Protein AF-A0A7C4MV35-F1 (afdb_monomer)

Sequence (93 aa):
MARERESLCHQISATKVEIRRVLNTIFPELESMCNPFTKVMLHFIQRFPSARLVSVAKPNSIAKTLKEKPCSCRIRFTPAELINISEKIGDDH

Nearest PDB structures (foldseek):
  2nrx-assembly2_B  TM=5.228E-01  e=2.480E+00  Thermotoga maritima
  2qnc-assembly1_B  TM=2.605E-01  e=8.244E+00  Tequatrovirus T4

Secondary structure (DSSP, 8-state):
-HHHHHHHHHHHHHHHHHHHHHHHHH-HHHHHHS-TTSHHHHHHHHH--SHHHHHTS-HHHHHHHHHSS--SS---S-HHHHHHHHHTTSS--

pLDDT: mean 75.69, std 12.51, range [41.94, 93.0]

Solvent-accessible surface area (backbone atoms only — not comparable to full-atom values): 5532 Å² total; per-residue (Å²): 109,70,68,57,53,49,53,49,53,49,53,52,50,54,51,51,52,51,54,48,54,53,40,50,73,52,31,47,68,54,60,78,76,40,71,64,84,40,76,46,40,44,54,38,39,74,75,40,75,33,44,68,54,49,49,77,42,56,56,67,57,54,46,45,53,63,61,76,39,92,61,96,63,85,78,88,72,54,55,67,57,59,35,53,59,58,54,65,69,79,79,70,132

Radius of gyration: 15.41 Å; Cα contacts (8 Å, |Δi|>4): 57; chains: 1; bounding box: 47×21×43 Å

Structure (mmCIF, N/CA/C/O backbone):
data_AF-A0A7C4MV35-F1
#
_entry.id   AF-A0A7C4MV35-F1
#
loop_
_atom_site.group_PDB
_atom_site.id
_atom_site.type_symbol
_atom_site.label_atom_id
_atom_site.label_alt_id
_atom_site.label_comp_id
_atom_site.label_asym_id
_atom_site.label_entity_id
_atom_site.label_seq_id
_atom_site.pdbx_PDB_ins_code
_atom_site.Cartn_x
_atom_site.Cartn_y
_atom_site.Cartn_z
_atom_site.occupancy
_atom_site.B_iso_or_equiv
_atom_site.auth_seq_id
_atom_site.auth_comp_id
_atom_site.auth_asym_id
_atom_site.auth_atom_id
_atom_site.pdbx_PDB_model_num
ATOM 1 N N . MET A 1 1 ? 18.354 -5.969 -25.597 1.00 65.88 1 MET A N 1
ATOM 2 C CA . MET A 1 1 ? 18.322 -5.020 -24.459 1.00 65.88 1 MET A CA 1
ATOM 3 C C . MET A 1 1 ? 17.200 -3.985 -24.520 1.00 65.88 1 MET A C 1
ATOM 5 O O . MET A 1 1 ? 16.465 -3.883 -23.548 1.00 65.88 1 MET A O 1
ATOM 9 N N . ALA A 1 2 ? 17.024 -3.208 -25.601 1.00 85.75 2 ALA A N 1
ATOM 10 C CA . ALA A 1 2 ? 15.917 -2.234 -25.674 1.00 85.75 2 ALA A CA 1
ATOM 11 C C . ALA A 1 2 ? 14.528 -2.908 -25.666 1.00 85.75 2 ALA A C 1
ATOM 13 O O . ALA A 1 2 ? 13.677 -2.542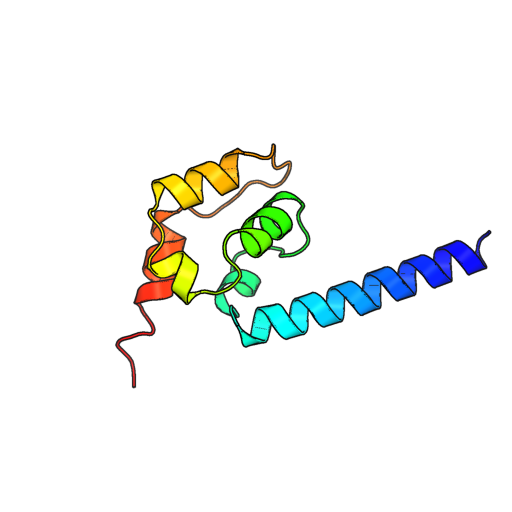 -24.864 1.00 85.75 2 ALA A O 1
ATOM 14 N N . ARG A 1 3 ? 14.351 -3.968 -26.467 1.00 85.19 3 ARG A N 1
ATOM 15 C CA . ARG A 1 3 ? 13.107 -4.758 -26.536 1.00 85.19 3 ARG A CA 1
ATOM 16 C C . ARG A 1 3 ? 12.736 -5.436 -25.211 1.00 85.19 3 ARG A C 1
ATOM 18 O O . ARG A 1 3 ? 11.571 -5.513 -24.852 1.00 85.19 3 ARG A O 1
ATOM 25 N N . GLU A 1 4 ? 13.733 -5.902 -24.463 1.00 88.38 4 GLU A N 1
ATOM 26 C CA . GLU A 1 4 ? 13.530 -6.526 -23.147 1.00 88.38 4 GLU A CA 1
ATOM 27 C C . GLU A 1 4 ? 13.095 -5.495 -22.102 1.00 88.38 4 GLU A C 1
ATOM 29 O O . GLU A 1 4 ? 12.183 -5.754 -21.321 1.00 88.38 4 GLU A O 1
ATOM 34 N N . ARG A 1 5 ? 13.694 -4.294 -22.129 1.00 85.69 5 ARG A N 1
ATOM 35 C CA . ARG A 1 5 ? 13.260 -3.167 -21.292 1.00 85.69 5 ARG A CA 1
ATOM 36 C C . ARG A 1 5 ? 11.831 -2.740 -21.612 1.00 85.69 5 ARG A C 1
ATOM 38 O O . ARG A 1 5 ? 11.054 -2.516 -20.693 1.00 85.69 5 ARG A O 1
ATOM 45 N N . GLU A 1 6 ? 11.482 -2.659 -22.891 1.00 89.62 6 GLU A N 1
ATOM 46 C CA . GLU A 1 6 ? 10.122 -2.338 -23.332 1.00 89.62 6 GLU A CA 1
ATOM 47 C C . GLU A 1 6 ? 9.114 -3.396 -22.866 1.00 89.62 6 GLU A C 1
ATOM 49 O O . GLU A 1 6 ? 8.103 -3.059 -22.252 1.00 89.62 6 GLU A O 1
ATOM 54 N N . SER A 1 7 ? 9.432 -4.680 -23.057 1.00 90.88 7 SER A N 1
ATOM 55 C CA . SER A 1 7 ? 8.609 -5.789 -22.569 1.00 90.88 7 SER A CA 1
ATOM 56 C C . SER A 1 7 ? 8.400 -5.722 -21.053 1.00 90.88 7 SER A C 1
ATOM 58 O O . SER A 1 7 ? 7.280 -5.898 -20.575 1.00 90.88 7 SER A O 1
ATOM 60 N N . LEU A 1 8 ? 9.454 -5.422 -20.287 1.00 92.56 8 LEU A N 1
ATOM 61 C CA . LEU A 1 8 ? 9.361 -5.261 -18.837 1.00 92.56 8 LEU A CA 1
ATOM 62 C C . LEU A 1 8 ? 8.491 -4.054 -18.451 1.00 92.56 8 LEU A C 1
ATOM 64 O O . LEU A 1 8 ? 7.641 -4.163 -17.568 1.00 92.56 8 LEU A O 1
ATOM 68 N N . CYS A 1 9 ? 8.648 -2.915 -19.127 1.00 89.38 9 CYS A N 1
ATOM 69 C CA . CYS A 1 9 ? 7.806 -1.736 -18.910 1.00 89.38 9 CYS A CA 1
ATOM 70 C C . CYS A 1 9 ? 6.324 -2.024 -19.185 1.00 89.38 9 CYS A C 1
ATOM 72 O O . CYS A 1 9 ? 5.464 -1.583 -18.415 1.00 89.38 9 CYS A O 1
ATOM 74 N N . HIS A 1 10 ? 6.013 -2.789 -20.235 1.00 92.62 10 HIS A N 1
ATOM 75 C CA . HIS A 1 10 ? 4.645 -3.217 -20.523 1.00 92.62 10 HIS A CA 1
ATOM 76 C C . HIS A 1 10 ? 4.091 -4.122 -19.424 1.00 92.62 10 HIS A C 1
ATOM 78 O O . HIS A 1 10 ? 2.987 -3.874 -18.945 1.00 92.62 10 HIS A O 1
ATOM 84 N N . GLN A 1 11 ? 4.861 -5.107 -18.958 1.00 93.00 11 GLN A N 1
ATOM 85 C CA . GLN A 1 11 ? 4.438 -5.990 -17.867 1.00 93.00 11 GLN A CA 1
ATOM 86 C C . GLN A 1 11 ? 4.188 -5.223 -16.564 1.00 93.00 11 GLN A C 1
ATOM 88 O O . GLN A 1 11 ? 3.164 -5.430 -15.910 1.00 93.00 11 GLN A O 1
ATOM 93 N N . ILE A 1 12 ? 5.077 -4.291 -16.206 1.00 90.50 12 ILE A N 1
ATOM 94 C CA . ILE A 1 12 ? 4.896 -3.411 -15.045 1.00 90.50 12 ILE A CA 1
ATOM 95 C C . ILE A 1 12 ? 3.614 -2.588 -15.203 1.00 90.50 12 ILE A C 1
ATOM 97 O O . ILE A 1 12 ? 2.831 -2.481 -14.262 1.00 90.50 12 ILE A O 1
ATOM 101 N N . SER A 1 13 ? 3.376 -2.020 -16.385 1.00 89.62 13 SER A N 1
ATOM 102 C CA . SER A 1 13 ? 2.197 -1.188 -16.642 1.00 89.62 13 SER A CA 1
ATOM 103 C C . SER A 1 13 ? 0.903 -1.995 -16.568 1.00 89.62 13 SER A C 1
ATOM 105 O O . SER A 1 13 ? -0.018 -1.582 -15.868 1.00 89.62 13 SER A O 1
ATOM 107 N N . ALA A 1 14 ? 0.860 -3.173 -17.194 1.00 92.75 14 ALA A N 1
ATOM 108 C CA . ALA A 1 14 ? -0.280 -4.086 -17.127 1.00 92.75 14 ALA A CA 1
ATOM 109 C C . ALA A 1 14 ? -0.582 -4.499 -15.679 1.00 92.75 14 ALA A C 1
ATOM 111 O O . ALA A 1 14 ? -1.718 -4.401 -15.222 1.00 92.75 14 ALA A O 1
ATOM 112 N N . THR A 1 15 ? 0.456 -4.851 -14.918 1.00 90.62 15 THR A N 1
ATOM 113 C CA . THR A 1 15 ? 0.319 -5.220 -13.502 1.00 90.62 15 THR A CA 1
ATOM 114 C C . THR A 1 15 ? -0.204 -4.054 -12.660 1.00 90.62 15 THR A C 1
ATOM 116 O O . THR A 1 15 ? -1.059 -4.239 -11.798 1.00 90.62 15 THR A O 1
ATOM 119 N N . LYS A 1 16 ? 0.269 -2.826 -12.911 1.00 88.50 16 LYS A N 1
ATOM 120 C CA . LYS A 1 16 ? -0.230 -1.631 -12.215 1.00 88.50 16 LYS A CA 1
ATOM 121 C C . LYS A 1 16 ? -1.703 -1.374 -12.525 1.00 88.50 16 LYS A C 1
ATOM 123 O O . LYS A 1 16 ? -2.448 -1.044 -11.610 1.00 88.50 16 LYS A O 1
ATOM 128 N N . VAL A 1 17 ? -2.130 -1.534 -13.776 1.00 91.00 17 VAL A N 1
ATOM 129 C CA . VAL A 1 17 ? -3.546 -1.395 -14.149 1.00 91.00 17 VAL A CA 1
ATOM 130 C C . VAL A 1 17 ? -4.403 -2.409 -13.396 1.00 91.00 17 VAL A C 1
ATOM 132 O O . VAL A 1 17 ? -5.423 -2.024 -12.832 1.00 91.00 17 VAL A O 1
ATOM 135 N N . GLU A 1 18 ? -3.958 -3.661 -13.307 1.00 89.44 18 GLU A N 1
ATOM 136 C CA . GLU A 1 18 ? -4.715 -4.704 -12.613 1.00 89.44 18 GLU A CA 1
ATOM 137 C C . GLU A 1 18 ? -4.817 -4.443 -11.106 1.00 89.44 18 GLU A C 1
ATOM 139 O O . GLU A 1 18 ? -5.909 -4.468 -10.542 1.00 89.44 18 GLU A O 1
ATOM 144 N N . ILE A 1 19 ? -3.702 -4.081 -10.458 1.00 86.25 19 ILE A N 1
ATOM 145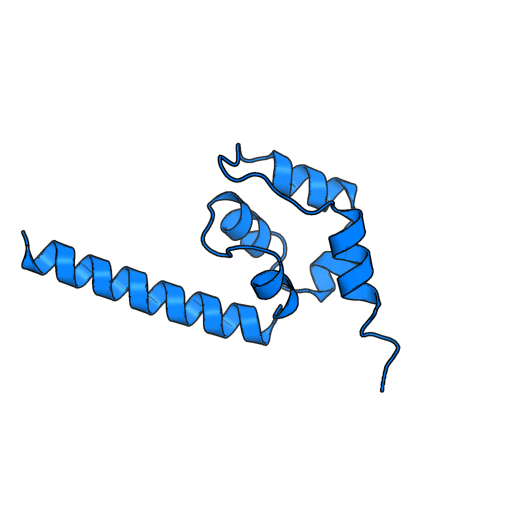 C CA . ILE A 1 19 ? -3.703 -3.676 -9.043 1.00 86.25 19 ILE A CA 1
ATOM 146 C C . ILE A 1 19 ? -4.670 -2.511 -8.824 1.00 86.25 19 ILE A C 1
ATOM 148 O O . ILE A 1 19 ? -5.431 -2.530 -7.861 1.00 86.25 19 ILE A O 1
ATOM 152 N N . ARG A 1 20 ? -4.669 -1.510 -9.716 1.00 86.38 20 ARG A N 1
ATOM 153 C CA . ARG A 1 20 ? -5.586 -0.370 -9.623 1.00 86.38 20 ARG A CA 1
ATOM 154 C C . ARG A 1 20 ? -7.040 -0.816 -9.734 1.00 86.38 20 ARG A C 1
ATOM 156 O O . ARG A 1 20 ? -7.858 -0.419 -8.918 1.00 86.38 20 ARG A O 1
ATOM 163 N N . ARG A 1 21 ? -7.359 -1.669 -10.707 1.00 88.50 21 ARG A N 1
ATOM 164 C CA . ARG A 1 21 ? -8.713 -2.188 -10.928 1.00 88.50 21 ARG A CA 1
ATOM 165 C C . ARG A 1 21 ? -9.240 -2.930 -9.696 1.00 88.50 21 ARG A C 1
ATOM 167 O O . ARG A 1 21 ? -10.359 -2.667 -9.255 1.00 88.50 21 ARG A O 1
ATOM 174 N N . VAL A 1 22 ? -8.429 -3.818 -9.123 1.00 86.88 22 VAL A N 1
ATOM 175 C CA . VAL A 1 22 ? -8.781 -4.561 -7.903 1.00 86.88 22 VAL A CA 1
ATOM 176 C C . VAL A 1 22 ? -8.943 -3.609 -6.721 1.00 86.88 22 VAL A C 1
ATOM 178 O O . VAL A 1 22 ? -9.954 -3.671 -6.0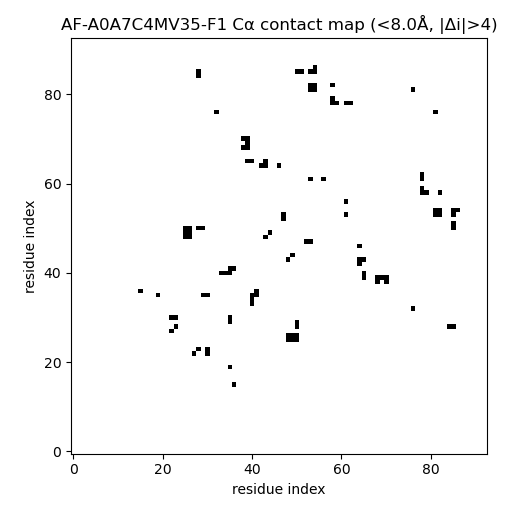25 1.00 86.88 22 VAL A O 1
ATOM 181 N N . LEU A 1 23 ? -7.994 -2.690 -6.527 1.00 83.44 23 LEU A N 1
ATOM 182 C CA . LEU A 1 23 ? -8.028 -1.718 -5.437 1.00 83.44 23 LEU A CA 1
ATOM 183 C C . LEU A 1 23 ? -9.258 -0.812 -5.519 1.00 83.44 23 LEU A C 1
ATOM 185 O O . LEU A 1 23 ? -9.927 -0.623 -4.515 1.00 83.44 23 LEU A O 1
ATOM 189 N N . ASN A 1 24 ? -9.613 -0.332 -6.708 1.00 83.44 24 ASN A N 1
ATOM 190 C CA . ASN A 1 24 ? -10.801 0.490 -6.913 1.00 83.44 24 ASN A CA 1
ATOM 191 C C . ASN A 1 24 ? -12.106 -0.289 -6.649 1.00 83.44 24 ASN A C 1
ATOM 193 O O . ASN A 1 24 ? -13.114 0.285 -6.261 1.00 83.44 24 ASN A O 1
ATOM 197 N N . THR A 1 25 ? -12.086 -1.616 -6.803 1.00 83.88 25 THR A N 1
ATOM 198 C CA . THR A 1 25 ? -13.250 -2.467 -6.506 1.00 83.88 25 THR A CA 1
ATOM 199 C C . THR A 1 25 ? -13.461 -2.651 -4.999 1.00 83.88 25 THR A C 1
ATOM 201 O O . THR A 1 25 ? -14.598 -2.717 -4.542 1.00 83.88 25 THR A O 1
ATOM 204 N N . ILE A 1 26 ? -12.382 -2.753 -4.214 1.00 82.25 26 ILE A N 1
ATOM 205 C CA . ILE A 1 26 ? -12.450 -3.128 -2.785 1.00 82.25 26 ILE A CA 1
ATOM 206 C C . ILE A 1 26 ? -12.145 -1.976 -1.820 1.00 82.25 26 ILE A C 1
ATOM 208 O O . ILE A 1 26 ? -12.416 -2.073 -0.621 1.00 82.25 26 ILE A O 1
ATOM 212 N N . PHE A 1 27 ? -11.526 -0.912 -2.325 1.00 80.50 27 PHE A N 1
ATOM 213 C CA . PHE A 1 27 ? -11.081 0.246 -1.562 1.00 80.50 27 PHE A CA 1
ATOM 214 C C . PHE A 1 27 ? -10.952 1.511 -2.447 1.00 80.50 27 PHE A C 1
ATOM 216 O O . PHE A 1 27 ? -9.869 2.101 -2.532 1.00 80.50 27 PHE A O 1
ATOM 223 N N . PRO A 1 28 ? -12.046 1.951 -3.100 1.00 79.38 28 PRO A N 1
ATOM 224 C CA . PRO A 1 28 ? -12.038 3.097 -4.021 1.00 79.38 28 PRO A CA 1
ATOM 225 C C . PRO A 1 28 ? -11.561 4.406 -3.370 1.00 79.38 28 PRO A C 1
ATOM 227 O O . PRO A 1 28 ? -10.873 5.210 -3.997 1.00 79.38 28 PRO A O 1
ATOM 230 N N . GLU A 1 29 ? -11.859 4.608 -2.086 1.00 77.50 29 GLU A N 1
ATOM 231 C CA . GLU A 1 29 ? -11.501 5.826 -1.346 1.00 77.50 29 GLU A CA 1
ATOM 232 C C . GLU A 1 29 ? -9.985 6.034 -1.229 1.00 77.50 29 GLU A C 1
ATOM 234 O O . GLU A 1 29 ? -9.49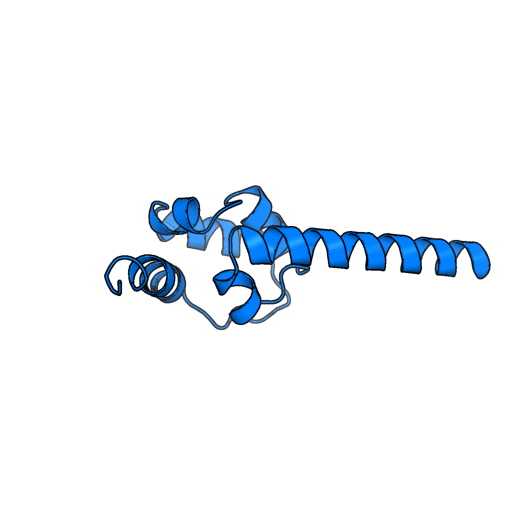3 7.163 -1.297 1.00 77.50 29 GLU A O 1
ATOM 239 N N . LEU A 1 30 ? -9.221 4.943 -1.120 1.00 75.62 30 LEU A N 1
ATOM 240 C CA . LEU A 1 30 ? -7.770 5.008 -0.973 1.00 75.62 30 LEU A CA 1
ATOM 241 C C . LEU A 1 30 ? -7.089 5.556 -2.234 1.00 75.62 30 LEU A C 1
ATOM 243 O O . LEU A 1 30 ? -6.075 6.252 -2.129 1.00 75.62 30 LEU A O 1
ATOM 247 N N . GLU A 1 31 ? -7.648 5.266 -3.413 1.00 71.69 31 GLU A N 1
ATOM 248 C CA . GLU A 1 31 ? -7.130 5.751 -4.697 1.00 71.69 31 GLU A CA 1
ATOM 249 C C . GLU A 1 31 ? -7.260 7.274 -4.828 1.00 71.69 31 GLU A C 1
ATOM 251 O O . GLU A 1 31 ? -6.345 7.927 -5.332 1.00 71.69 31 GLU A O 1
ATOM 256 N N . SER A 1 32 ? -8.359 7.846 -4.327 1.00 70.25 32 SER A N 1
ATOM 257 C CA . SER A 1 32 ? -8.594 9.296 -4.331 1.00 70.25 32 SER A CA 1
ATOM 258 C C . SER A 1 32 ? -7.619 10.037 -3.409 1.00 70.25 32 SER A C 1
ATOM 260 O O . SER A 1 32 ? -7.130 11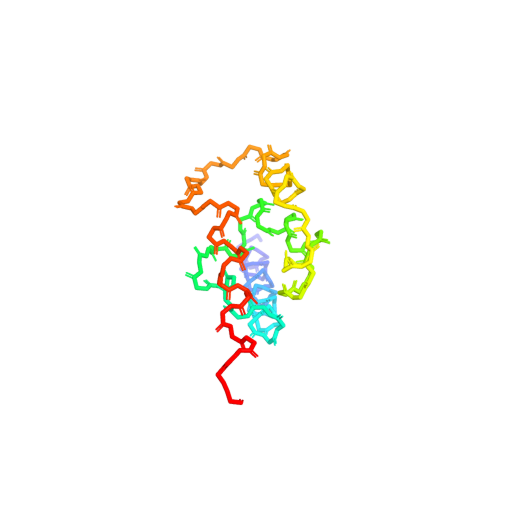.123 -3.726 1.00 70.25 32 SER A O 1
ATOM 262 N N . MET A 1 33 ? -7.274 9.427 -2.272 1.00 68.94 33 MET A N 1
ATOM 263 C CA . MET A 1 33 ? -6.428 10.064 -1.266 1.00 68.94 33 MET A CA 1
ATOM 264 C C . MET A 1 33 ? -4.936 9.972 -1.585 1.00 68.94 33 MET A C 1
ATOM 266 O O . MET A 1 33 ? -4.176 10.873 -1.231 1.00 68.94 33 MET A O 1
ATOM 270 N N . CYS A 1 34 ? -4.460 8.885 -2.195 1.00 71.00 34 CYS A N 1
ATOM 271 C CA . CYS A 1 34 ? -3.026 8.650 -2.339 1.00 71.00 34 CYS A CA 1
ATOM 272 C C . CYS A 1 34 ? -2.667 7.795 -3.556 1.00 71.00 34 CYS A C 1
ATOM 274 O O . CYS A 1 34 ? -3.446 6.997 -4.057 1.00 71.00 34 CYS A O 1
ATOM 276 N N . ASN A 1 35 ? -1.404 7.888 -3.985 1.00 80.62 35 ASN A N 1
ATOM 277 C CA . ASN A 1 35 ? -0.872 7.011 -5.023 1.00 80.62 35 ASN A CA 1
ATOM 278 C C . ASN A 1 35 ? -0.634 5.581 -4.468 1.00 80.62 35 ASN A C 1
ATOM 280 O O . ASN A 1 35 ? 0.271 5.406 -3.635 1.00 80.62 35 ASN A O 1
ATOM 284 N N . PRO A 1 36 ? -1.366 4.553 -4.955 1.00 77.06 36 PRO A N 1
ATOM 285 C CA . PRO A 1 36 ? -1.296 3.184 -4.436 1.00 77.06 36 PRO A CA 1
ATOM 286 C C . PRO A 1 36 ? 0.034 2.483 -4.734 1.00 77.06 36 PRO A C 1
ATOM 288 O O . PRO A 1 36 ? 0.380 1.508 -4.077 1.00 77.06 36 PRO A O 1
ATOM 291 N N . PHE A 1 37 ? 0.822 2.992 -5.687 1.00 82.19 37 PHE A N 1
ATOM 292 C CA . PHE A 1 37 ? 2.079 2.368 -6.117 1.00 82.19 37 PHE A CA 1
ATOM 293 C C . PHE A 1 37 ? 3.313 2.856 -5.358 1.00 82.19 37 PHE A C 1
ATOM 295 O O . PHE A 1 37 ? 4.441 2.503 -5.707 1.00 82.19 37 PH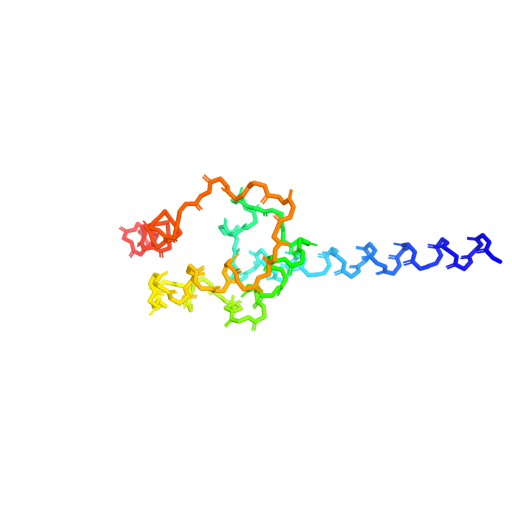E A O 1
ATOM 302 N N . THR A 1 38 ? 3.136 3.693 -4.338 1.00 81.69 38 THR A N 1
ATOM 303 C CA . THR A 1 38 ? 4.251 4.060 -3.462 1.00 81.69 38 THR A CA 1
ATOM 304 C C . THR A 1 38 ? 4.624 2.869 -2.582 1.00 81.69 38 THR A C 1
ATOM 306 O O . THR A 1 38 ? 3.764 2.091 -2.180 1.00 81.69 38 THR A O 1
ATOM 309 N N . LYS A 1 39 ? 5.912 2.716 -2.240 1.00 81.12 39 LYS A N 1
ATOM 310 C CA . LYS A 1 39 ? 6.382 1.591 -1.403 1.00 81.12 39 LYS A CA 1
ATOM 311 C C . LYS A 1 39 ? 5.614 1.478 -0.082 1.00 81.12 39 LYS A C 1
ATOM 313 O O . LYS A 1 39 ? 5.364 0.375 0.387 1.00 81.12 39 LYS A O 1
ATOM 318 N N . VAL A 1 40 ? 5.261 2.621 0.504 1.00 81.12 40 VAL A N 1
ATOM 319 C CA . VAL A 1 40 ? 4.518 2.685 1.766 1.00 81.12 40 VAL A CA 1
ATOM 320 C C . VAL A 1 40 ? 3.069 2.281 1.562 1.00 81.12 40 VAL A C 1
ATOM 322 O O . VAL A 1 40 ? 2.556 1.503 2.355 1.00 81.12 40 VAL A O 1
ATOM 325 N N . MET A 1 41 ? 2.433 2.727 0.476 1.00 81.12 41 MET A N 1
ATOM 326 C CA . MET A 1 41 ? 1.049 2.355 0.208 1.00 81.12 41 MET A CA 1
ATOM 327 C C . MET A 1 41 ? 0.912 0.888 -0.199 1.00 81.12 41 MET A C 1
ATOM 329 O O . MET A 1 41 ? 0.005 0.220 0.272 1.00 81.12 41 MET A O 1
ATOM 333 N N . LEU A 1 42 ? 1.854 0.333 -0.963 1.00 82.81 42 LEU A N 1
ATOM 334 C CA . LEU A 1 42 ? 1.885 -1.105 -1.250 1.00 82.81 42 LEU A CA 1
ATOM 335 C C . LEU A 1 42 ? 2.012 -1.936 0.037 1.00 82.81 42 LEU A C 1
ATOM 337 O O . LEU A 1 42 ? 1.295 -2.918 0.203 1.00 82.81 42 LEU A O 1
ATOM 341 N N . HIS A 1 43 ? 2.870 -1.514 0.972 1.00 83.38 43 HIS A N 1
ATOM 342 C CA . HIS A 1 43 ? 2.984 -2.152 2.288 1.00 83.38 43 HIS A CA 1
ATOM 343 C C . HIS A 1 43 ? 1.702 -1.991 3.122 1.00 83.38 43 HIS A C 1
ATOM 345 O O . HIS A 1 43 ? 1.265 -2.923 3.794 1.00 83.38 43 HIS A O 1
ATOM 351 N N . PHE A 1 44 ? 1.069 -0.819 3.051 1.00 83.75 44 PHE A N 1
ATOM 352 C CA . PHE A 1 44 ? -0.204 -0.550 3.707 1.00 83.75 44 PHE A CA 1
ATOM 353 C C . PHE A 1 44 ? -1.326 -1.447 3.169 1.00 83.75 44 PHE A C 1
ATOM 355 O O . PHE A 1 44 ? -1.991 -2.102 3.961 1.00 83.75 44 PHE A O 1
ATOM 362 N N . ILE A 1 45 ? -1.477 -1.557 1.846 1.00 82.81 45 ILE A N 1
ATOM 363 C CA . ILE A 1 45 ? -2.476 -2.408 1.180 1.00 82.81 45 ILE A CA 1
ATOM 364 C C . ILE A 1 45 ? -2.236 -3.890 1.502 1.00 82.81 45 ILE A C 1
ATOM 366 O O . ILE A 1 45 ? -3.186 -4.630 1.740 1.00 82.81 45 ILE A O 1
ATOM 370 N N . GLN A 1 46 ? -0.974 -4.332 1.578 1.00 83.31 46 GLN A N 1
ATOM 371 C CA . GLN A 1 46 ? -0.641 -5.692 2.022 1.00 83.31 46 GLN A CA 1
ATOM 372 C C . GLN A 1 46 ? -1.107 -5.975 3.455 1.00 83.31 46 GLN A C 1
ATOM 374 O O . GLN A 1 46 ? -1.490 -7.102 3.768 1.00 83.31 46 GLN A O 1
ATOM 379 N N . ARG A 1 47 ? -1.072 -4.969 4.336 1.00 83.69 47 ARG A N 1
ATOM 380 C CA . ARG A 1 47 ? -1.507 -5.101 5.731 1.00 83.69 47 ARG A CA 1
ATOM 381 C C . ARG A 1 47 ? -3.020 -4.931 5.892 1.00 83.69 47 ARG A C 1
ATOM 383 O O . ARG A 1 47 ? -3.608 -5.600 6.740 1.00 83.69 47 ARG A O 1
ATOM 390 N N . PHE A 1 48 ? -3.622 -4.063 5.083 1.00 83.31 48 PHE A N 1
ATOM 391 C CA . PHE A 1 48 ? -5.033 -3.688 5.101 1.00 83.31 48 PHE A CA 1
ATOM 392 C C . PHE A 1 48 ? -5.609 -3.735 3.676 1.00 83.31 48 PHE A C 1
ATOM 394 O O . PHE A 1 48 ? -5.715 -2.704 3.011 1.00 83.31 48 PHE A O 1
ATOM 401 N N . PRO A 1 49 ? -5.997 -4.925 3.186 1.00 78.19 49 PRO A N 1
ATOM 402 C CA . PRO A 1 49 ? -6.456 -5.093 1.808 1.00 78.19 49 PRO A CA 1
ATOM 403 C C . PRO A 1 49 ? -7.874 -4.563 1.536 1.00 78.19 49 PRO A C 1
ATOM 405 O O . PRO A 1 49 ? -8.326 -4.643 0.402 1.00 78.19 49 PRO A O 1
ATOM 408 N N . SER A 1 50 ? -8.605 -4.047 2.531 1.00 79.69 50 SER A N 1
ATOM 409 C CA . SER A 1 50 ? -9.965 -3.520 2.334 1.00 79.69 50 SER A CA 1
ATOM 410 C C . SER A 1 50 ? -10.264 -2.308 3.214 1.00 79.69 50 SER A C 1
ATOM 412 O O . SER A 1 50 ? -9.722 -2.191 4.316 1.00 79.69 50 SER A O 1
ATOM 414 N N . ALA A 1 51 ? -11.193 -1.460 2.758 1.00 78.25 51 ALA A N 1
ATOM 415 C CA . ALA A 1 51 ? -11.679 -0.299 3.510 1.00 78.25 51 ALA A CA 1
ATOM 416 C C . ALA A 1 51 ? -12.231 -0.690 4.891 1.00 78.25 51 ALA A C 1
ATOM 418 O O . ALA A 1 51 ? -11.927 -0.057 5.899 1.00 78.25 51 ALA A O 1
ATOM 419 N N . ARG A 1 52 ? -12.962 -1.811 4.958 1.00 78.12 52 ARG A N 1
ATOM 420 C CA . ARG A 1 52 ? -13.521 -2.348 6.208 1.00 78.12 52 ARG A CA 1
ATOM 421 C C . ARG A 1 52 ? -12.441 -2.653 7.241 1.00 78.12 52 ARG A C 1
ATOM 423 O O . ARG A 1 52 ? -12.615 -2.346 8.414 1.00 78.12 52 ARG A O 1
ATOM 430 N N . LEU A 1 53 ? -11.316 -3.229 6.809 1.00 79.44 53 LEU A N 1
ATOM 431 C CA . LEU A 1 53 ? -10.195 -3.523 7.704 1.00 79.44 53 LEU A CA 1
ATOM 432 C C . LEU A 1 53 ? -9.502 -2.256 8.205 1.00 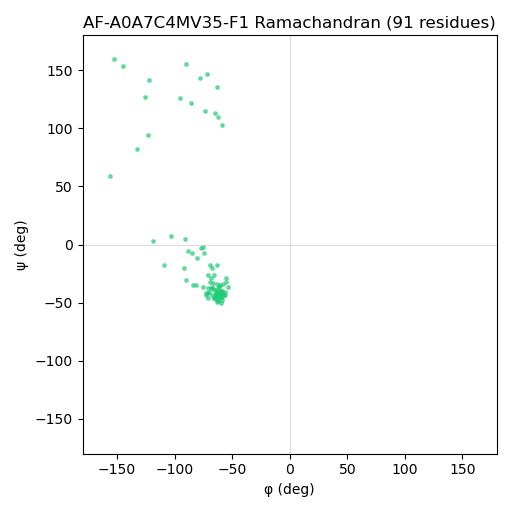79.44 53 LEU A C 1
ATOM 434 O O . LEU A 1 53 ? -8.966 -2.280 9.307 1.00 79.44 53 LEU A O 1
ATOM 438 N N . VAL A 1 54 ? -9.518 -1.168 7.430 1.00 82.00 54 VAL A N 1
ATOM 439 C CA . VAL A 1 54 ? -9.018 0.139 7.878 1.00 82.00 54 VAL A CA 1
ATOM 440 C C . VAL A 1 54 ? -9.973 0.770 8.890 1.00 82.00 54 VAL A C 1
ATOM 442 O O . VAL A 1 54 ? -9.507 1.237 9.923 1.00 82.00 54 VAL A O 1
ATOM 445 N N . SER A 1 55 ? -11.284 0.708 8.646 1.00 76.75 55 SER A N 1
ATOM 446 C CA . SER A 1 55 ? -12.316 1.253 9.541 1.00 76.75 55 SER A CA 1
ATOM 447 C C . SER A 1 55 ? -12.274 0.625 10.942 1.00 76.75 55 SER A C 1
ATOM 449 O O . SER A 1 55 ? -12.312 1.328 11.948 1.00 76.75 55 SER A O 1
ATOM 451 N N . VAL A 1 56 ? -12.084 -0.697 11.034 1.00 80.31 56 VAL A N 1
ATOM 452 C CA . VAL A 1 56 ? -11.977 -1.401 12.331 1.00 80.31 56 VAL A CA 1
ATOM 453 C C . VAL A 1 56 ? -10.562 -1.392 12.924 1.00 80.31 56 VAL A C 1
ATOM 455 O O . VAL A 1 56 ? -10.347 -1.860 14.047 1.00 80.31 56 VAL A O 1
ATOM 458 N N . ALA A 1 57 ? -9.559 -0.914 12.179 1.00 79.88 57 ALA A N 1
ATOM 459 C CA . ALA A 1 57 ? -8.183 -0.891 12.652 1.00 79.88 57 ALA A CA 1
ATOM 460 C C . ALA A 1 57 ? -7.949 0.258 13.632 1.00 79.88 57 ALA A C 1
ATOM 462 O O . ALA A 1 57 ? -8.412 1.382 13.470 1.00 79.88 57 ALA A O 1
ATOM 463 N N . LYS A 1 58 ? -7.119 -0.006 14.648 1.00 78.88 58 LYS A N 1
ATOM 464 C CA . LYS A 1 58 ? -6.722 1.039 15.593 1.00 78.88 58 LYS A CA 1
ATOM 465 C C . LYS A 1 58 ? -5.929 2.130 14.856 1.00 78.88 58 LYS A C 1
ATOM 467 O O . LYS A 1 58 ? -4.967 1.790 14.157 1.00 78.88 58 LYS A O 1
ATOM 472 N N . PRO A 1 59 ? -6.205 3.424 15.103 1.00 75.88 59 PRO A N 1
ATOM 473 C CA . PRO A 1 59 ? -5.484 4.535 14.472 1.00 75.88 59 PRO A CA 1
ATOM 474 C C . PRO A 1 59 ? -3.971 4.454 14.696 1.00 75.88 59 PRO A C 1
ATOM 476 O O . PRO A 1 59 ? -3.182 4.809 13.823 1.00 75.88 59 PRO A O 1
ATOM 479 N N . ASN A 1 60 ? -3.548 3.914 15.843 1.00 79.81 60 ASN A N 1
ATOM 480 C CA . ASN A 1 60 ? -2.137 3.719 16.160 1.00 79.81 60 ASN A CA 1
ATOM 481 C C . ASN A 1 60 ? -1.473 2.626 15.297 1.00 79.81 60 ASN A C 1
ATOM 483 O O . ASN A 1 60 ? -0.301 2.746 14.951 1.00 79.81 60 ASN A O 1
ATOM 487 N N . SER A 1 61 ? -2.216 1.583 14.904 1.00 78.56 61 SER A N 1
ATOM 488 C CA . SER A 1 61 ? -1.721 0.553 13.980 1.00 78.56 61 SER A CA 1
ATOM 489 C C . SER A 1 61 ? -1.583 1.101 12.563 1.00 78.56 61 SER A C 1
ATOM 491 O O . SER A 1 61 ? -0.556 0.874 11.931 1.00 78.56 61 SER A O 1
ATOM 493 N N . ILE A 1 62 ? -2.558 1.891 12.102 1.00 79.88 62 ILE A N 1
ATOM 494 C CA . ILE A 1 62 ? -2.496 2.597 10.812 1.00 79.88 62 ILE A CA 1
ATOM 495 C C . ILE A 1 62 ? -1.281 3.535 10.795 1.00 79.88 62 ILE A C 1
ATOM 497 O O . ILE A 1 62 ? -0.439 3.460 9.901 1.00 79.88 62 ILE A O 1
ATOM 501 N N . ALA A 1 63 ? -1.125 4.365 11.832 1.00 77.25 63 ALA A N 1
ATOM 502 C CA . ALA A 1 63 ? 0.000 5.286 11.967 1.00 77.25 63 ALA A CA 1
ATOM 503 C C . ALA A 1 63 ? 1.355 4.565 12.015 1.00 77.25 63 ALA A C 1
ATOM 505 O O . ALA A 1 63 ? 2.323 5.041 11.421 1.00 77.25 63 ALA A O 1
ATOM 506 N N . LYS A 1 64 ? 1.433 3.421 12.705 1.00 81.25 64 LYS A N 1
ATOM 507 C CA . LYS A 1 64 ? 2.643 2.598 12.757 1.00 81.25 64 LYS A CA 1
ATOM 508 C C . LYS A 1 64 ? 2.996 2.070 11.369 1.00 81.25 64 LYS A C 1
ATOM 510 O O . LYS A 1 64 ? 4.117 2.292 10.928 1.00 81.25 64 LYS A O 1
ATOM 515 N N . THR A 1 65 ? 2.044 1.484 10.645 1.00 79.75 65 THR A N 1
ATOM 516 C CA . THR A 1 65 ? 2.276 0.958 9.290 1.00 79.75 65 THR A CA 1
ATOM 517 C C . THR A 1 65 ? 2.692 2.045 8.297 1.00 79.75 65 THR A C 1
ATOM 519 O O . THR A 1 65 ? 3.553 1.805 7.453 1.00 79.75 65 THR A O 1
ATOM 522 N N . LEU A 1 66 ? 2.155 3.262 8.432 1.00 74.94 66 LEU A N 1
ATOM 523 C CA . LEU A 1 66 ? 2.569 4.415 7.624 1.00 74.94 66 LEU A CA 1
ATOM 524 C C . LEU A 1 66 ? 3.971 4.944 7.988 1.00 74.94 66 LEU A C 1
ATOM 526 O O . LEU A 1 66 ? 4.637 5.530 7.136 1.00 74.94 66 LEU A O 1
ATOM 530 N N . LYS A 1 67 ? 4.433 4.736 9.229 1.00 73.38 67 LYS A N 1
ATOM 531 C CA . LYS A 1 67 ? 5.765 5.143 9.722 1.00 73.38 67 LYS A CA 1
ATOM 532 C C . LYS A 1 67 ? 6.843 4.064 9.570 1.00 73.38 67 LYS A C 1
ATOM 534 O O . LYS A 1 67 ? 8.023 4.398 9.573 1.00 73.38 67 LYS A O 1
ATOM 539 N N . GLU A 1 68 ? 6.464 2.793 9.429 1.00 71.31 68 GLU A N 1
ATOM 540 C CA . GLU A 1 68 ? 7.379 1.639 9.343 1.00 71.31 68 GLU A CA 1
ATOM 541 C C . GLU A 1 68 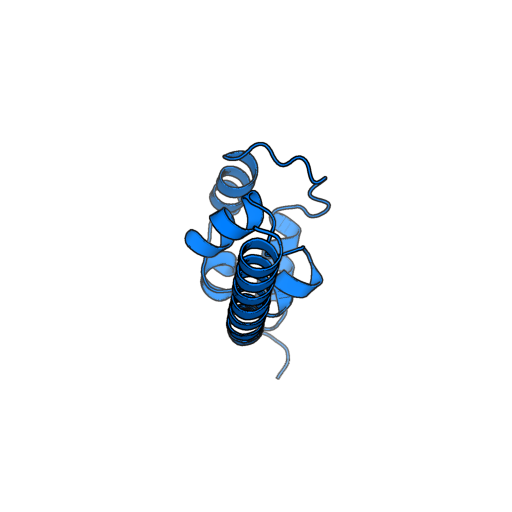? 8.295 1.666 8.113 1.00 71.31 68 GLU A C 1
ATOM 543 O O . GLU A 1 68 ? 9.329 0.996 8.085 1.00 71.31 68 GLU A O 1
ATOM 548 N N . LYS A 1 69 ? 7.957 2.461 7.096 1.00 64.00 69 LYS A N 1
ATOM 549 C CA . LYS A 1 69 ? 8.789 2.634 5.911 1.00 64.00 69 LYS A CA 1
ATOM 550 C C . LYS A 1 69 ? 9.055 4.125 5.687 1.00 64.00 69 LYS A C 1
ATOM 552 O O . LYS A 1 69 ? 8.093 4.887 5.600 1.00 64.00 69 LYS A O 1
ATOM 557 N N . PRO A 1 70 ? 10.323 4.562 5.549 1.00 52.94 70 PRO A N 1
ATOM 558 C CA . PRO A 1 70 ? 10.622 5.951 5.231 1.00 52.94 70 PRO A CA 1
ATOM 559 C C . PRO A 1 70 ? 10.017 6.281 3.864 1.00 52.94 70 PRO A C 1
ATOM 561 O O . PRO A 1 70 ? 10.428 5.767 2.821 1.00 52.94 70 PRO A O 1
ATOM 564 N N . CYS A 1 71 ? 8.972 7.097 3.894 1.00 53.28 71 CYS A N 1
ATOM 565 C CA . CYS A 1 71 ? 8.266 7.583 2.726 1.00 53.28 71 CYS A CA 1
ATOM 566 C C . CYS A 1 71 ? 9.012 8.827 2.225 1.00 53.28 71 CYS A C 1
ATOM 568 O O . CYS A 1 71 ? 9.133 9.793 2.973 1.00 53.28 71 CYS A O 1
ATOM 570 N N . SER A 1 72 ? 9.495 8.856 0.976 1.00 51.28 72 SER A N 1
ATOM 571 C CA . SER A 1 72 ? 9.937 10.129 0.368 1.00 51.28 72 SER A CA 1
ATOM 572 C C . SER A 1 72 ? 8.748 10.985 -0.102 1.00 51.28 72 SER A C 1
ATOM 574 O O . SER A 1 72 ? 8.940 12.090 -0.604 1.00 51.28 72 SER A O 1
ATOM 576 N N . CYS A 1 73 ? 7.516 10.480 0.031 1.00 49.03 73 CYS A N 1
ATOM 577 C CA . CYS A 1 73 ? 6.292 11.212 -0.262 1.00 49.03 73 CYS A CA 1
ATOM 578 C C . CYS A 1 73 ? 5.743 11.829 1.028 1.00 49.03 73 CYS A C 1
ATOM 580 O O . CYS A 1 73 ? 5.501 11.123 2.006 1.00 49.03 73 CYS A O 1
ATOM 582 N N . ARG A 1 74 ? 5.508 13.148 1.008 1.00 44.94 74 ARG A N 1
ATOM 583 C CA . ARG A 1 74 ? 4.743 13.857 2.042 1.00 44.94 74 ARG A CA 1
ATOM 584 C C . ARG A 1 74 ? 3.342 13.249 2.121 1.00 44.94 74 ARG A C 1
ATOM 586 O O . ARG A 1 74 ? 2.504 13.528 1.268 1.00 44.94 74 ARG A O 1
ATOM 593 N N . ILE A 1 75 ? 3.105 12.421 3.131 1.00 57.66 75 ILE A N 1
ATOM 594 C CA . ILE A 1 75 ? 1.766 11.953 3.490 1.00 57.66 75 ILE A CA 1
ATOM 595 C C . ILE A 1 75 ? 0.986 13.195 3.943 1.00 57.66 75 ILE A C 1
ATOM 597 O O . ILE A 1 75 ? 1.363 13.830 4.924 1.00 57.66 75 ILE A O 1
ATOM 601 N N . ARG A 1 76 ? -0.037 13.596 3.178 1.00 54.41 76 ARG A N 1
ATOM 602 C CA . ARG A 1 76 ? -0.842 14.805 3.447 1.00 54.41 76 ARG A CA 1
ATOM 603 C C . ARG A 1 76 ? -2.036 14.560 4.372 1.00 54.41 76 ARG A C 1
ATOM 605 O O . ARG A 1 76 ? -2.693 15.521 4.745 1.00 54.41 76 ARG A O 1
ATOM 612 N N . PHE A 1 77 ? -2.302 13.310 4.743 1.00 63.88 77 PHE A N 1
ATOM 613 C CA . PHE A 1 77 ? -3.513 12.924 5.466 1.00 63.88 77 PHE A CA 1
ATOM 614 C C . PHE A 1 77 ? -3.163 12.250 6.787 1.00 63.88 77 PHE A C 1
ATOM 616 O O . PHE A 1 77 ? -2.186 11.501 6.882 1.00 63.88 77 PHE A O 1
ATOM 623 N N . THR A 1 78 ? -3.950 12.540 7.819 1.00 66.88 78 THR A N 1
ATOM 624 C CA . THR A 1 78 ? -3.762 11.958 9.148 1.00 66.88 78 THR A CA 1
ATOM 625 C C . THR A 1 78 ? -4.566 10.658 9.286 1.00 66.88 78 THR A C 1
ATOM 627 O O . THR A 1 78 ? -5.572 10.478 8.606 1.00 66.88 78 THR A O 1
ATOM 630 N N . PRO A 1 79 ? -4.164 9.732 10.175 1.00 65.88 79 PRO A N 1
ATOM 631 C CA . PRO A 1 79 ? -4.906 8.492 10.423 1.00 65.88 79 PRO A CA 1
ATOM 632 C C . PRO A 1 79 ? -6.372 8.719 10.824 1.00 65.88 79 PRO A C 1
ATOM 634 O O . PRO A 1 79 ? -7.215 7.879 10.537 1.00 65.88 79 PRO A O 1
ATOM 637 N N . ALA A 1 80 ? -6.672 9.851 11.469 1.00 67.12 80 ALA A N 1
ATOM 638 C CA . ALA A 1 80 ? -8.028 10.237 11.851 1.00 67.12 80 ALA A CA 1
ATOM 639 C C . ALA A 1 80 ? -8.910 10.569 10.634 1.00 67.12 80 ALA A C 1
ATOM 641 O O . ALA A 1 80 ? -10.076 10.191 10.611 1.00 67.12 80 ALA A O 1
ATOM 642 N N . GLU A 1 81 ? -8.345 11.204 9.603 1.00 70.25 81 GLU A N 1
ATOM 643 C CA . GLU A 1 81 ? -9.050 11.476 8.341 1.00 70.25 81 GLU A CA 1
ATOM 644 C C . GLU A 1 81 ? -9.414 10.176 7.615 1.00 70.25 81 GLU A C 1
ATOM 646 O O . GLU A 1 81 ? -10.533 10.030 7.140 1.00 70.25 81 GLU A O 1
ATOM 651 N N . LEU A 1 82 ? -8.501 9.199 7.596 1.00 68.88 82 LEU A N 1
ATOM 652 C CA . LEU A 1 82 ? -8.738 7.880 6.994 1.00 68.88 82 LEU A CA 1
ATOM 653 C C . LEU A 1 82 ? -9.907 7.127 7.650 1.00 68.88 82 LEU A C 1
ATOM 655 O O . LEU A 1 82 ? -10.700 6.509 6.947 1.00 68.88 82 LEU A O 1
ATOM 659 N N . ILE A 1 83 ? -10.025 7.193 8.980 1.00 70.62 83 ILE A N 1
ATOM 660 C CA . ILE A 1 83 ? -11.111 6.534 9.725 1.00 70.62 83 ILE A CA 1
ATOM 661 C C . ILE A 1 83 ? -12.442 7.245 9.470 1.00 70.62 83 ILE A C 1
ATOM 663 O O . ILE A 1 83 ? -13.428 6.592 9.140 1.00 70.62 83 ILE A O 1
ATOM 667 N N . ASN A 1 84 ? -12.452 8.578 9.546 1.00 71.25 84 ASN A N 1
ATOM 668 C CA . ASN A 1 84 ? -13.650 9.388 9.332 1.00 71.25 84 ASN A CA 1
ATOM 669 C C . ASN A 1 84 ? -14.260 9.164 7.939 1.00 71.25 84 ASN A C 1
ATOM 671 O O . ASN A 1 84 ? -15.472 9.061 7.817 1.00 71.25 84 ASN A O 1
ATOM 675 N N . ILE A 1 85 ? -13.438 9.039 6.892 1.00 64.56 85 ILE A N 1
ATOM 676 C CA . ILE A 1 85 ? -13.933 8.778 5.530 1.00 64.56 85 ILE A CA 1
ATOM 677 C C . ILE A 1 85 ? -14.545 7.371 5.445 1.00 64.56 85 ILE A C 1
ATOM 679 O O . ILE A 1 85 ? -15.658 7.226 4.952 1.00 64.56 85 ILE A O 1
ATOM 683 N N . SER A 1 86 ? -13.885 6.369 6.034 1.00 61.47 86 SER A N 1
ATOM 684 C CA . SER A 1 86 ? -14.375 4.986 6.015 1.00 61.47 86 SER A CA 1
ATOM 685 C C . SER A 1 86 ? -15.668 4.747 6.811 1.00 61.47 86 SER A C 1
ATOM 687 O O . SER A 1 86 ? -16.348 3.751 6.579 1.00 61.47 86 SER A O 1
ATOM 689 N N . GLU A 1 87 ? -16.002 5.630 7.757 1.00 61.03 87 GLU A N 1
ATOM 690 C CA . GLU A 1 87 ? -17.213 5.553 8.588 1.00 61.03 87 GLU A CA 1
ATOM 691 C C . GLU A 1 87 ? -18.399 6.302 7.951 1.00 61.03 87 GLU A C 1
ATOM 693 O O . GLU A 1 87 ? -19.549 5.888 8.080 1.00 61.03 87 GLU A O 1
ATOM 698 N N . LYS A 1 88 ? -18.134 7.368 7.186 1.00 56.72 88 LYS A N 1
ATOM 699 C CA . LYS A 1 88 ? -19.159 8.307 6.700 1.00 56.72 88 LYS A CA 1
ATOM 700 C C . LYS A 1 88 ? -20.048 7.793 5.563 1.00 56.72 88 LYS A C 1
ATOM 702 O O . LYS A 1 88 ? -21.007 8.469 5.214 1.00 56.72 88 LYS A O 1
ATOM 707 N N . ILE A 1 89 ? -19.754 6.625 4.990 1.00 54.31 89 ILE A N 1
ATOM 708 C CA . ILE A 1 89 ? -20.571 5.995 3.931 1.00 54.31 89 ILE A CA 1
ATOM 709 C C . ILE A 1 89 ? -21.424 4.828 4.479 1.00 54.31 89 ILE A C 1
ATOM 711 O O . ILE A 1 89 ? -22.112 4.141 3.735 1.00 54.31 89 ILE A O 1
ATOM 715 N N . GLY A 1 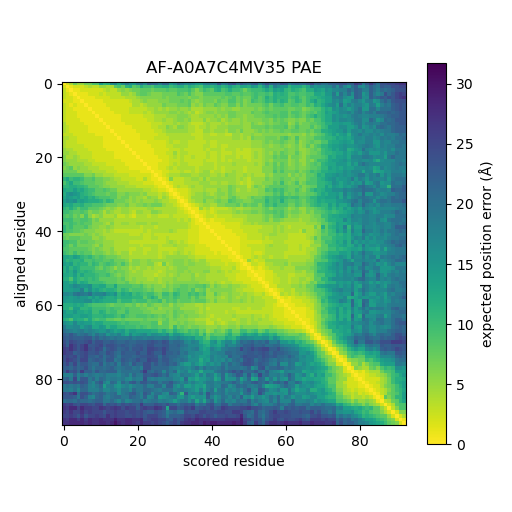90 ? -21.447 4.617 5.802 1.00 49.84 90 GLY A N 1
ATOM 716 C CA . GLY A 1 90 ? -22.386 3.688 6.449 1.00 49.84 90 GLY A CA 1
ATOM 717 C C . GLY A 1 90 ? -23.804 4.236 6.678 1.00 49.84 90 GLY A C 1
ATOM 718 O O . GLY A 1 90 ? -24.686 3.446 6.998 1.00 49.84 90 GLY A O 1
ATOM 719 N N . ASP A 1 91 ? -24.022 5.548 6.515 1.00 50.31 91 ASP A N 1
ATOM 720 C CA . ASP A 1 91 ? -25.255 6.246 6.937 1.00 50.31 91 ASP A CA 1
ATOM 721 C C . ASP A 1 91 ? -26.045 6.925 5.798 1.00 50.31 91 ASP A C 1
ATOM 723 O O . ASP A 1 91 ? -27.073 7.544 6.058 1.00 50.31 91 ASP A O 1
ATOM 727 N N . ASP A 1 92 ? -25.628 6.791 4.534 1.00 48.34 92 ASP A N 1
ATOM 728 C CA . ASP A 1 92 ? -26.381 7.338 3.393 1.00 48.34 92 ASP A CA 1
ATOM 729 C C . ASP A 1 92 ? -26.739 6.231 2.380 1.00 48.34 92 ASP A C 1
ATOM 731 O O . ASP A 1 92 ? -25.959 5.896 1.489 1.00 48.34 92 ASP A O 1
ATOM 735 N N . HIS A 1 93 ? -27.959 5.711 2.582 1.00 41.94 93 HIS A N 1
ATOM 736 C CA . HIS A 1 93 ? -28.834 4.915 1.699 1.00 41.94 93 HIS A CA 1
ATOM 737 C C . HIS A 1 93 ? -28.504 3.439 1.401 1.00 41.94 93 HIS A C 1
ATOM 739 O O . HIS A 1 93 ? -27.625 3.140 0.563 1.00 41.94 93 HIS A O 1
#

Foldseek 3Di:
DVVVVVVVVVVVVVVLVVVLVQCCVFPVPVVVQDDCPFPLNVQVCVVPVHLVSLLPDDQVVSVCSSVVDDGPDDRPDGSVRSNVVSPVVVPDD

Mean predicted aligned error: 10.85 Å